Protein AF-A0A1G0Y9M9-F1 (afdb_monomer_lite)

Sequence (139 aa):
MLKAGAKAVRLGLGFAANVFLHYAEAVYGVPYMYNKVFDVEVFEKGRPVEGPFMAVVRYLDLDLKFDFSKIQESVGTAGVVKSSVLGAGQVNAVTASDYVEIAIQLLKKDPYAFLMRPPSYTKGRHPFDGITKGRDGIS

Secondary structure (DSSP, 8-state):
-GGGT-EEEEESS-SSS-HHHHHHHHHHT-TTEEEEEE-S-EEETTEEE-S-EEEEEE-TTS---B--HHHHHHHHHTT-EEEEEETTEEEEEEEHHHHHHHHHHHHHH-TTTTBSS---PPTTSTTS----TTTSS--

pLDDT: mean 93.95, std 6.1, range [56.94, 98.38]

Structure (mmCIF, N/CA/C/O backbone):
data_AF-A0A1G0Y9M9-F1
#
_entry.id   AF-A0A1G0Y9M9-F1
#
loop_
_atom_site.group_PDB
_atom_site.id
_atom_site.type_symbol
_atom_site.label_atom_id
_atom_site.label_alt_id
_atom_site.label_comp_id
_atom_site.label_asym_id
_atom_site.label_entity_id
_atom_site.label_seq_id
_atom_site.pdbx_PDB_ins_code
_atom_site.Cartn_x
_atom_site.Cartn_y
_atom_site.Cartn_z
_atom_site.occupancy
_atom_site.B_iso_or_equiv
_atom_site.auth_seq_id
_atom_site.auth_comp_id
_atom_site.auth_asym_id
_atom_site.auth_atom_id
_atom_site.pdbx_PDB_model_num
ATOM 1 N N . MET A 1 1 ? -12.134 -10.061 -0.342 1.00 89.44 1 MET A N 1
ATOM 2 C CA . MET A 1 1 ? -12.196 -9.423 0.994 1.00 89.44 1 MET A CA 1
ATOM 3 C C . MET A 1 1 ? -12.933 -8.089 0.961 1.00 89.44 1 MET A C 1
ATOM 5 O O . MET A 1 1 ? -13.978 -8.020 1.588 1.00 89.44 1 MET A O 1
ATOM 9 N N . LEU A 1 2 ? -12.483 -7.080 0.197 1.00 92.88 2 LEU A N 1
ATOM 10 C CA . LEU A 1 2 ? -13.161 -5.770 0.126 1.00 92.88 2 LEU A CA 1
ATOM 11 C C . LEU A 1 2 ? -14.646 -5.875 -0.264 1.00 92.88 2 LEU A C 1
ATOM 13 O O . LEU A 1 2 ? -15.507 -5.477 0.508 1.00 92.88 2 LEU A O 1
ATOM 17 N N . LYS A 1 3 ? -14.950 -6.499 -1.413 1.00 92.19 3 LYS A N 1
ATOM 18 C CA . LYS A 1 3 ? -16.336 -6.689 -1.896 1.00 92.19 3 LYS A CA 1
ATOM 19 C C . LYS A 1 3 ? -17.235 -7.470 -0.929 1.00 92.19 3 LYS A C 1
ATOM 21 O O . LYS A 1 3 ? -18.447 -7.349 -0.999 1.00 92.19 3 LYS A O 1
ATOM 26 N N . ALA A 1 4 ? -16.641 -8.281 -0.056 1.00 94.88 4 ALA A N 1
ATOM 27 C CA . ALA A 1 4 ? -17.364 -9.100 0.912 1.00 94.88 4 ALA A CA 1
ATOM 28 C C . ALA A 1 4 ? -17.577 -8.382 2.259 1.00 94.88 4 ALA A C 1
ATOM 30 O O . ALA A 1 4 ? -18.035 -9.013 3.204 1.00 94.88 4 ALA A O 1
ATOM 31 N N . GLY A 1 5 ? -17.182 -7.107 2.391 1.00 93.88 5 GLY A N 1
ATOM 32 C CA . GLY A 1 5 ? -17.285 -6.372 3.657 1.00 93.88 5 GLY A CA 1
ATOM 33 C C . GLY A 1 5 ? -16.399 -6.944 4.769 1.00 93.88 5 GLY A C 1
ATOM 34 O O . GLY A 1 5 ? -16.724 -6.829 5.950 1.00 93.88 5 GLY A O 1
ATOM 35 N N . ALA A 1 6 ? -15.293 -7.606 4.408 1.00 96.12 6 ALA A N 1
ATOM 36 C CA . ALA A 1 6 ? -14.398 -8.223 5.381 1.00 96.12 6 ALA A CA 1
ATOM 37 C C . ALA A 1 6 ? -13.722 -7.172 6.279 1.00 96.12 6 ALA A C 1
ATOM 39 O O . ALA A 1 6 ? -13.516 -6.024 5.879 1.00 96.12 6 ALA A O 1
ATOM 40 N N . LYS A 1 7 ? -13.311 -7.594 7.478 1.00 96.00 7 LYS A N 1
ATOM 41 C CA . LYS A 1 7 ? -12.578 -6.759 8.437 1.00 96.00 7 LYS A CA 1
ATOM 42 C C . LYS A 1 7 ? -11.136 -7.227 8.581 1.00 96.00 7 LYS A C 1
ATOM 44 O O . LYS A 1 7 ? -10.875 -8.427 8.624 1.00 96.00 7 LYS A O 1
ATOM 49 N N . ALA A 1 8 ? -10.214 -6.277 8.702 1.00 94.88 8 ALA A N 1
ATOM 50 C CA . ALA A 1 8 ? -8.860 -6.537 9.166 1.00 94.88 8 ALA A CA 1
ATOM 51 C C . ALA A 1 8 ? -8.884 -6.571 10.696 1.00 94.88 8 ALA A C 1
ATOM 53 O O . ALA A 1 8 ? -9.160 -5.548 11.322 1.00 94.88 8 ALA A O 1
ATOM 54 N N . VAL A 1 9 ? -8.605 -7.730 11.293 1.00 95.56 9 VAL A N 1
ATOM 55 C CA . VAL A 1 9 ? -8.479 -7.876 12.750 1.00 95.56 9 VAL A CA 1
ATOM 56 C C . VAL A 1 9 ? -7.002 -8.003 13.108 1.00 95.56 9 VAL A C 1
ATOM 58 O O . VAL A 1 9 ? -6.277 -8.810 12.526 1.00 95.56 9 VAL A O 1
ATOM 61 N N . ARG A 1 10 ? -6.546 -7.179 14.049 1.00 93.88 10 ARG A N 1
ATOM 62 C CA . ARG A 1 10 ? -5.161 -7.107 14.519 1.00 93.88 10 ARG A CA 1
ATOM 63 C C . ARG A 1 10 ? -5.131 -7.472 15.994 1.00 93.88 10 ARG A C 1
ATOM 65 O O . ARG A 1 10 ? -5.737 -6.787 16.813 1.00 93.88 10 ARG A O 1
ATOM 72 N N . LEU A 1 11 ? -4.448 -8.567 16.307 1.00 94.62 11 LEU A N 1
ATOM 73 C CA . LEU A 1 11 ? -4.314 -9.103 17.658 1.00 94.62 11 LEU A CA 1
ATOM 74 C C . LEU A 1 11 ? -2.964 -8.663 18.228 1.00 94.62 11 LEU A C 1
ATOM 76 O O . LEU A 1 11 ? -1.929 -9.001 17.661 1.00 94.62 11 LEU A O 1
ATOM 80 N N . GLY A 1 12 ? -2.973 -7.878 19.305 1.00 92.81 12 GLY A N 1
ATOM 81 C CA . GLY A 1 12 ? -1.759 -7.384 19.965 1.00 92.81 12 GLY A CA 1
ATOM 82 C C . GLY A 1 12 ? -0.959 -6.355 19.158 1.00 92.81 12 GLY A C 1
ATOM 83 O O . GLY A 1 12 ? 0.156 -6.022 19.540 1.00 92.81 12 GLY A O 1
ATOM 84 N N . LEU A 1 13 ? -1.505 -5.857 18.044 1.00 90.94 13 LEU 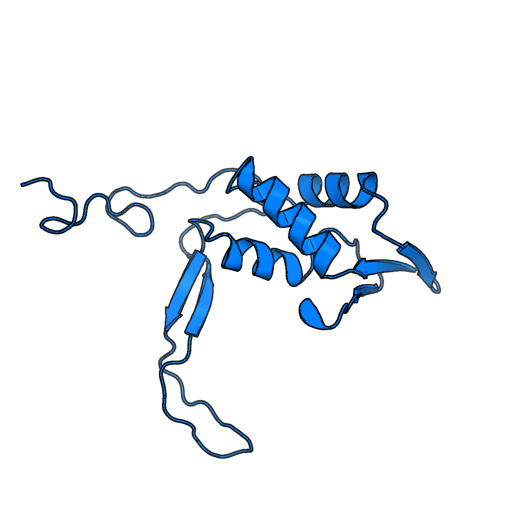A N 1
ATOM 85 C CA . LEU A 1 13 ? -0.842 -4.922 17.134 1.00 90.94 13 LEU A CA 1
ATOM 86 C C . LEU A 1 13 ? -1.752 -3.728 16.836 1.00 90.94 13 LEU A C 1
ATOM 88 O O . LEU A 1 13 ? -2.981 -3.850 16.823 1.00 90.94 13 LEU A O 1
ATOM 92 N N . GLY A 1 14 ? -1.138 -2.587 16.519 1.00 91.19 14 GLY A N 1
ATOM 93 C CA . GLY A 1 14 ? -1.849 -1.427 15.987 1.00 91.19 14 GLY A CA 1
ATOM 94 C C . GLY A 1 14 ? -2.564 -1.732 14.662 1.00 91.19 14 GLY A C 1
ATOM 95 O O . GLY A 1 14 ? -2.246 -2.691 13.947 1.00 91.19 14 GLY A O 1
ATOM 96 N N . PHE A 1 15 ? -3.539 -0.892 14.322 1.00 91.88 15 PHE A N 1
ATOM 97 C CA . PHE A 1 15 ? -4.337 -1.013 13.094 1.00 91.88 15 PHE A CA 1
ATOM 98 C C . PHE A 1 15 ? -3.676 -0.381 11.859 1.00 91.88 15 PHE A C 1
ATOM 100 O O . PHE A 1 15 ? -4.091 -0.664 10.734 1.00 91.88 15 PHE A O 1
ATOM 107 N N . ALA A 1 16 ? -2.650 0.448 12.072 1.00 90.56 16 ALA A N 1
ATOM 108 C CA . ALA A 1 16 ? -2.021 1.269 11.046 1.00 90.56 16 ALA A CA 1
ATOM 109 C C . ALA A 1 16 ? -1.355 0.449 9.939 1.00 90.56 16 ALA A C 1
ATOM 111 O O . ALA A 1 16 ? -1.605 0.710 8.773 1.00 90.56 16 ALA A O 1
ATOM 112 N N . ALA A 1 17 ? -0.559 -0.564 10.285 1.00 86.19 17 ALA A N 1
ATOM 113 C CA . ALA A 1 17 ? 0.073 -1.449 9.311 1.00 86.19 17 ALA A CA 1
ATOM 114 C C . ALA A 1 17 ? -0.756 -2.727 9.140 1.00 86.19 17 ALA A C 1
ATOM 116 O O . ALA A 1 17 ? -0.864 -3.537 10.068 1.00 86.19 17 ALA A O 1
ATOM 117 N N . ASN A 1 18 ? -1.338 -2.929 7.957 1.00 89.25 18 ASN A N 1
ATOM 118 C CA . ASN A 1 18 ? -2.023 -4.169 7.602 1.00 89.25 18 ASN A CA 1
ATOM 119 C C . ASN A 1 18 ? -1.954 -4.442 6.085 1.00 89.25 18 ASN A C 1
ATOM 121 O O . ASN A 1 18 ? -1.533 -3.591 5.305 1.00 89.25 18 ASN A O 1
ATOM 125 N N . VAL A 1 19 ? -2.368 -5.643 5.669 1.00 90.75 19 VAL A N 1
ATOM 126 C CA . VAL A 1 19 ? -2.248 -6.129 4.278 1.00 90.75 19 VAL A CA 1
ATOM 127 C C . VAL A 1 19 ? -2.995 -5.277 3.248 1.00 90.75 19 VAL A C 1
ATOM 129 O O . VAL A 1 19 ? -2.629 -5.272 2.075 1.00 90.75 19 VAL A O 1
ATOM 132 N N . PHE A 1 20 ? -4.022 -4.536 3.668 1.00 96.12 20 PHE A N 1
ATOM 133 C CA . PHE A 1 20 ? -4.789 -3.682 2.771 1.00 96.12 20 PHE A CA 1
ATOM 134 C C . PHE A 1 20 ? -4.045 -2.397 2.393 1.00 96.12 20 PHE A C 1
ATOM 136 O O . PHE A 1 20 ? -4.394 -1.787 1.387 1.00 96.12 20 PHE A O 1
ATOM 143 N N . LEU A 1 21 ? -2.994 -2.019 3.129 1.00 95.69 21 LEU A N 1
ATOM 144 C CA . LEU A 1 21 ? -2.139 -0.890 2.763 1.00 95.69 21 LEU A CA 1
ATOM 145 C C . LEU A 1 21 ? -1.371 -1.182 1.471 1.00 95.69 21 LEU A C 1
ATOM 147 O O . LEU A 1 21 ? -1.444 -0.403 0.529 1.00 95.69 21 LEU A O 1
ATOM 151 N N . HIS A 1 22 ? -0.748 -2.361 1.388 1.00 93.81 22 HIS A N 1
ATOM 152 C CA . HIS A 1 22 ? -0.084 -2.821 0.166 1.00 93.81 22 HIS A CA 1
ATOM 153 C C . HIS A 1 22 ? -1.058 -2.977 -1.004 1.00 93.81 22 HIS A C 1
ATOM 155 O O . HIS A 1 22 ? -0.709 -2.676 -2.141 1.00 93.81 22 HIS A O 1
ATOM 161 N N . TYR A 1 23 ? -2.299 -3.396 -0.736 1.00 96.25 23 TYR A N 1
ATOM 162 C CA . TYR A 1 23 ? -3.345 -3.398 -1.759 1.00 96.25 23 TYR A CA 1
ATOM 163 C C . TYR A 1 23 ? -3.673 -1.977 -2.250 1.00 96.25 23 TYR A C 1
ATOM 165 O O . TYR A 1 23 ? -3.800 -1.769 -3.453 1.00 96.25 23 TYR A O 1
ATOM 173 N N . ALA A 1 24 ? -3.788 -0.999 -1.346 1.00 97.44 24 ALA A N 1
ATOM 174 C CA . ALA A 1 24 ? -4.042 0.393 -1.715 1.00 97.44 24 ALA A CA 1
ATOM 175 C C . ALA A 1 24 ? -2.886 0.988 -2.539 1.00 97.44 24 ALA A C 1
ATOM 177 O O . ALA A 1 24 ? -3.142 1.599 -3.572 1.00 97.44 24 ALA A O 1
ATOM 178 N N . GLU A 1 25 ? -1.632 0.754 -2.135 1.00 97.69 25 GLU A N 1
ATOM 179 C CA . GLU A 1 25 ? -0.429 1.148 -2.888 1.00 97.69 25 GLU A CA 1
ATOM 180 C C . GLU A 1 25 ? -0.423 0.550 -4.305 1.00 97.69 25 GLU A C 1
ATOM 182 O O . GLU A 1 25 ? -0.191 1.262 -5.285 1.00 97.69 25 GLU A O 1
ATOM 187 N N . ALA A 1 26 ? -0.741 -0.744 -4.415 1.00 96.88 26 ALA A N 1
ATOM 188 C CA . ALA A 1 26 ? -0.797 -1.468 -5.680 1.00 96.88 26 ALA A CA 1
ATOM 189 C C . ALA A 1 26 ? -1.884 -0.933 -6.623 1.00 96.88 26 ALA A C 1
ATOM 191 O O . ALA A 1 26 ? -1.614 -0.687 -7.795 1.00 96.88 26 ALA A O 1
ATOM 192 N N . VAL A 1 27 ? -3.108 -0.737 -6.119 1.00 96.44 27 VAL A N 1
ATOM 193 C CA . VAL A 1 27 ? -4.234 -0.233 -6.925 1.00 96.44 27 VAL A CA 1
ATOM 194 C C . VAL A 1 27 ? -4.042 1.232 -7.309 1.00 96.44 27 VAL A C 1
ATOM 196 O O . VAL A 1 27 ? -4.454 1.630 -8.395 1.00 96.44 27 VAL A O 1
ATOM 199 N N . TYR A 1 28 ? -3.419 2.035 -6.443 1.00 97.81 28 TYR A N 1
ATOM 200 C CA . TYR A 1 28 ? -3.094 3.424 -6.759 1.00 97.81 28 TYR A CA 1
ATOM 201 C C . TYR A 1 28 ? -1.985 3.541 -7.817 1.00 97.81 28 TYR A C 1
ATOM 203 O O . TYR A 1 28 ? -1.990 4.490 -8.595 1.00 97.81 28 TYR A O 1
ATOM 211 N N . GLY A 1 29 ? -1.056 2.579 -7.866 1.00 96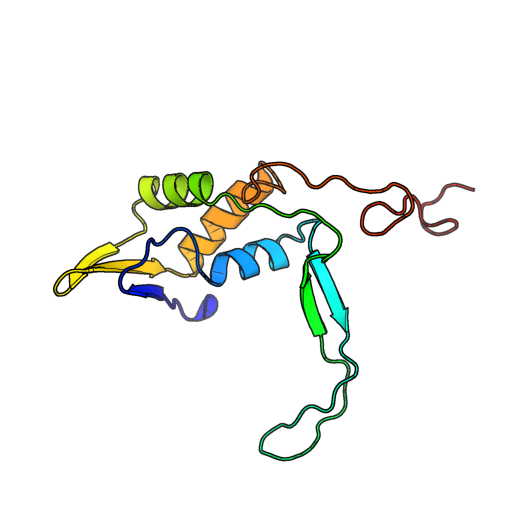.94 29 GLY A N 1
ATOM 212 C CA . GLY A 1 29 ? 0.067 2.591 -8.803 1.00 96.94 29 GLY A CA 1
ATOM 213 C C . GLY A 1 29 ? 1.232 3.448 -8.311 1.00 96.94 29 GLY A C 1
ATOM 214 O O . GLY A 1 29 ? 1.749 4.287 -9.046 1.00 96.94 29 GLY A O 1
ATOM 215 N N . VAL A 1 30 ? 1.636 3.268 -7.049 1.00 97.62 30 VAL A N 1
ATOM 216 C CA . VAL A 1 30 ? 2.774 4.007 -6.482 1.00 97.62 30 VAL A CA 1
ATOM 217 C C . VAL A 1 30 ? 4.082 3.708 -7.239 1.00 97.62 30 VAL A C 1
ATOM 219 O O . VAL A 1 30 ? 4.346 2.558 -7.594 1.00 97.62 30 VAL A O 1
ATOM 222 N N . PRO A 1 31 ? 4.951 4.712 -7.452 1.00 96.06 31 PRO A N 1
ATOM 223 C CA . PRO A 1 31 ? 6.109 4.571 -8.340 1.00 96.06 31 PRO A CA 1
ATOM 224 C C . PRO A 1 31 ? 7.232 3.684 -7.777 1.00 96.06 31 PRO A C 1
ATOM 226 O O . PRO A 1 31 ? 8.090 3.239 -8.526 1.00 96.06 31 PRO A O 1
ATOM 229 N N . TYR A 1 32 ? 7.231 3.375 -6.477 1.00 96.62 32 TYR A N 1
ATOM 230 C CA . TYR A 1 32 ? 8.210 2.476 -5.846 1.00 96.62 32 TYR A CA 1
ATOM 231 C C . TYR A 1 32 ? 7.809 0.991 -5.881 1.00 96.62 32 TYR A C 1
ATOM 233 O O . TYR A 1 32 ? 8.449 0.160 -5.225 1.00 96.62 32 TYR A O 1
ATOM 241 N N . MET A 1 33 ? 6.773 0.641 -6.649 1.00 96.75 33 MET A N 1
ATOM 242 C CA . MET A 1 33 ? 6.354 -0.736 -6.910 1.00 96.75 33 MET A CA 1
ATOM 243 C C . MET A 1 33 ? 6.327 -1.051 -8.409 1.00 96.75 33 MET A C 1
ATOM 245 O O . MET A 1 33 ? 6.225 -0.160 -9.249 1.00 96.75 33 MET A O 1
ATOM 249 N N . TYR A 1 34 ? 6.404 -2.337 -8.745 1.00 96.75 34 TYR A N 1
ATOM 250 C CA . TYR A 1 34 ? 6.251 -2.847 -10.106 1.00 96.75 34 TYR A CA 1
ATOM 251 C C . TYR A 1 34 ? 5.589 -4.227 -10.108 1.00 96.75 34 TYR A C 1
ATOM 253 O O . TYR A 1 34 ? 5.592 -4.939 -9.102 1.00 96.75 34 TYR A O 1
ATOM 261 N N . ASN A 1 35 ? 5.025 -4.617 -11.252 1.00 96.94 35 ASN A N 1
ATOM 262 C CA . ASN A 1 35 ? 4.522 -5.971 -11.466 1.00 96.94 35 ASN A CA 1
ATOM 263 C C . ASN A 1 35 ? 5.684 -6.872 -11.889 1.00 96.94 35 ASN A C 1
ATOM 265 O O . ASN A 1 35 ? 6.175 -6.772 -13.013 1.00 96.94 35 ASN A O 1
ATOM 269 N N . LYS A 1 36 ? 6.135 -7.745 -10.989 1.00 96.56 36 LYS A N 1
ATOM 270 C CA . LYS A 1 36 ? 7.157 -8.746 -11.289 1.00 96.56 36 LYS A CA 1
ATOM 271 C C . LYS A 1 36 ? 6.506 -9.964 -11.921 1.00 96.56 36 LYS A C 1
ATOM 273 O O . LYS A 1 36 ? 5.582 -10.512 -11.330 1.00 96.56 36 LYS A O 1
ATOM 278 N N . VAL A 1 37 ? 7.025 -10.400 -13.065 1.00 97.25 37 VAL A N 1
ATOM 279 C CA . VAL A 1 37 ? 6.718 -11.710 -13.652 1.00 97.25 37 VAL A CA 1
ATOM 280 C C . VAL A 1 37 ? 7.645 -12.749 -13.023 1.00 97.25 37 VAL A C 1
ATOM 282 O O . VAL A 1 37 ? 8.846 -12.504 -12.883 1.00 97.25 37 VAL A O 1
ATOM 285 N N . PHE A 1 38 ? 7.091 -13.880 -12.605 1.00 95.81 38 PHE A N 1
ATOM 286 C CA . PHE A 1 38 ? 7.836 -14.985 -12.018 1.00 95.81 38 PHE A CA 1
ATOM 287 C C . PHE A 1 38 ? 8.036 -16.096 -13.041 1.00 95.81 38 PHE A C 1
ATOM 289 O O . PHE A 1 38 ? 7.083 -16.527 -13.684 1.00 95.81 38 PHE A O 1
ATOM 296 N N . ASP A 1 39 ? 9.275 -16.567 -13.125 1.00 94.75 39 ASP A N 1
ATOM 297 C CA . ASP A 1 39 ? 9.652 -17.797 -13.813 1.00 94.75 39 ASP A CA 1
ATOM 298 C C . ASP A 1 39 ? 9.811 -18.898 -12.756 1.00 94.75 39 ASP A C 1
ATOM 300 O O . ASP A 1 39 ? 10.885 -19.089 -12.183 1.00 94.75 39 ASP A O 1
ATOM 304 N N . VAL A 1 40 ? 8.681 -19.488 -12.360 1.00 94.56 40 VAL A N 1
ATOM 305 C CA . VAL A 1 40 ? 8.589 -20.512 -11.309 1.00 94.56 40 VAL A CA 1
ATOM 306 C C . VAL A 1 40 ? 7.503 -21.523 -11.660 1.00 94.56 40 VAL A C 1
ATOM 308 O O . VAL A 1 40 ? 6.482 -21.162 -12.247 1.00 94.56 40 VAL A O 1
ATOM 311 N N . GLU A 1 41 ? 7.682 -22.777 -11.246 1.00 95.25 41 GLU A N 1
ATOM 312 C CA . GLU A 1 41 ? 6.617 -23.778 -11.325 1.00 95.25 41 GLU A CA 1
ATOM 313 C C . GLU A 1 41 ? 5.512 -23.456 -10.312 1.00 95.25 41 GLU A C 1
ATOM 315 O O . GLU A 1 41 ? 5.765 -23.295 -9.114 1.00 95.25 41 GLU A O 1
ATOM 320 N N . VAL A 1 42 ? 4.270 -23.379 -10.787 1.00 96.19 42 VAL A N 1
ATOM 321 C CA . VAL A 1 42 ? 3.094 -23.158 -9.942 1.00 96.19 42 VAL A CA 1
ATOM 322 C C . VAL A 1 42 ? 2.193 -24.374 -10.004 1.00 96.19 42 VAL A C 1
ATOM 324 O O . VAL A 1 42 ? 1.979 -24.948 -11.067 1.00 96.19 42 VAL A O 1
ATOM 327 N N . PHE A 1 43 ? 1.643 -24.755 -8.851 1.00 96.62 43 PHE A N 1
ATOM 328 C CA . PHE A 1 43 ? 0.797 -25.933 -8.718 1.00 96.62 43 PHE A CA 1
ATOM 329 C C . PHE A 1 43 ? -0.598 -25.552 -8.219 1.00 96.62 43 PHE A C 1
ATOM 331 O O . PHE A 1 43 ? -0.743 -24.930 -7.167 1.00 96.62 43 PHE A O 1
ATOM 338 N N . GLU A 1 44 ? -1.638 -25.998 -8.923 1.00 95.69 44 GLU A N 1
ATOM 339 C CA . GLU A 1 44 ? -3.024 -25.946 -8.458 1.00 95.69 44 GLU A CA 1
ATOM 340 C C . GLU A 1 44 ? -3.503 -27.366 -8.150 1.00 95.69 44 GLU A C 1
ATOM 342 O O . GLU A 1 44 ? -3.518 -28.246 -9.013 1.00 95.69 44 GLU A O 1
ATOM 347 N N . LYS A 1 45 ? -3.898 -27.611 -6.893 1.00 96.12 45 LYS A N 1
ATOM 348 C CA . LYS A 1 45 ? -4.361 -28.934 -6.428 1.00 96.12 45 LYS A CA 1
ATOM 349 C C . LYS A 1 45 ? -3.374 -30.060 -6.795 1.00 96.12 45 LYS A C 1
ATOM 351 O O . LYS A 1 45 ? -3.782 -31.129 -7.242 1.00 96.12 45 LYS A O 1
ATOM 356 N N . GLY A 1 46 ? -2.076 -29.786 -6.638 1.00 96.56 46 GLY A N 1
ATOM 357 C CA . GLY A 1 46 ? -0.986 -30.731 -6.902 1.00 96.56 46 GLY A CA 1
ATOM 358 C C . GLY A 1 46 ? -0.624 -30.933 -8.376 1.00 96.56 46 GLY A C 1
ATOM 359 O O . GLY A 1 46 ? 0.235 -31.759 -8.662 1.00 96.56 46 GLY A O 1
ATOM 360 N N . ARG A 1 47 ? -1.244 -30.209 -9.316 1.00 96.94 47 ARG A N 1
ATOM 361 C CA . ARG A 1 47 ? -0.918 -30.281 -10.748 1.00 96.94 47 ARG A CA 1
ATOM 362 C C . ARG A 1 47 ? -0.208 -29.009 -11.205 1.00 96.94 47 ARG A C 1
ATOM 364 O O . ARG A 1 47 ? -0.644 -27.939 -10.779 1.00 96.94 47 ARG A O 1
ATOM 371 N N . PRO A 1 48 ? 0.841 -29.102 -12.042 1.00 96.56 48 PRO A N 1
ATOM 372 C CA . PRO A 1 48 ? 1.495 -27.921 -12.586 1.00 96.56 48 PRO A CA 1
ATOM 373 C C . PRO A 1 48 ? 0.503 -27.124 -13.437 1.00 96.56 48 PRO A C 1
ATOM 375 O O . PRO A 1 48 ? -0.328 -27.698 -14.146 1.00 96.56 48 PRO A O 1
ATOM 378 N N . VAL A 1 49 ? 0.579 -25.802 -13.338 1.00 97.06 49 VAL A N 1
ATOM 379 C CA . VAL A 1 49 ? -0.235 -24.859 -14.100 1.00 97.06 49 VAL A CA 1
ATOM 380 C C . VAL A 1 49 ? 0.697 -23.946 -14.872 1.00 97.06 49 VAL A C 1
ATOM 382 O O . VAL A 1 49 ? 1.563 -23.292 -14.294 1.00 97.06 49 VAL A O 1
ATOM 385 N N . GLU A 1 50 ? 0.495 -23.897 -16.183 1.00 94.50 50 GLU A N 1
ATOM 386 C CA . GLU A 1 50 ? 1.222 -22.993 -17.061 1.00 94.50 50 GLU A CA 1
ATOM 387 C C . GLU A 1 50 ? 0.593 -21.600 -17.053 1.00 94.50 50 GLU A C 1
ATOM 389 O O . GLU A 1 50 ? -0.627 -21.438 -16.971 1.00 94.50 50 GLU A O 1
ATOM 394 N N . GLY A 1 51 ? 1.437 -20.584 -17.191 1.00 92.00 51 GLY A N 1
ATOM 395 C CA . GLY A 1 51 ? 0.996 -19.215 -17.399 1.00 92.00 51 GLY A CA 1
ATOM 396 C C . GLY A 1 51 ? 1.950 -18.187 -16.807 1.00 92.00 51 GLY A C 1
ATOM 397 O O . GLY A 1 51 ? 2.840 -18.523 -16.025 1.00 92.00 51 GLY A O 1
ATOM 398 N N . PRO A 1 52 ? 1.774 -16.908 -17.169 1.00 94.19 52 PRO A N 1
ATOM 399 C CA . PRO A 1 52 ? 2.499 -15.834 -16.521 1.00 94.19 52 PRO A CA 1
ATOM 400 C C . PRO A 1 52 ? 1.955 -15.626 -15.104 1.00 94.19 52 PRO A C 1
ATOM 402 O O . PRO A 1 52 ? 0.800 -15.238 -14.915 1.00 94.19 52 PRO A O 1
ATOM 405 N N . PHE A 1 53 ? 2.807 -15.828 -14.104 1.00 96.06 53 PHE A N 1
ATOM 406 C CA . PHE A 1 53 ? 2.494 -15.495 -12.718 1.00 96.06 53 PHE A CA 1
ATOM 407 C C . PHE A 1 53 ? 3.118 -14.159 -12.359 1.00 96.06 53 PHE A C 1
ATOM 409 O O . PHE A 1 53 ? 4.279 -13.896 -12.670 1.00 96.06 53 PHE A O 1
ATOM 416 N N . MET A 1 54 ? 2.335 -13.294 -11.720 1.00 96.19 54 MET A N 1
ATOM 417 C CA . MET A 1 54 ? 2.739 -11.925 -11.433 1.00 96.19 54 MET A CA 1
ATOM 418 C C . MET A 1 54 ? 2.403 -11.539 -9.999 1.00 96.19 54 MET A C 1
ATOM 420 O O . MET A 1 54 ? 1.399 -11.984 -9.444 1.00 96.19 54 MET A O 1
ATOM 424 N N . ALA A 1 55 ? 3.215 -10.663 -9.415 1.00 95.31 55 ALA A N 1
ATOM 425 C CA . ALA A 1 55 ? 2.879 -9.991 -8.166 1.00 95.31 55 ALA A CA 1
ATOM 426 C C . ALA A 1 55 ? 3.389 -8.553 -8.167 1.00 95.31 55 ALA A C 1
ATOM 428 O O . ALA A 1 55 ? 4.431 -8.244 -8.750 1.00 95.31 55 ALA A O 1
ATOM 429 N N . VAL A 1 56 ? 2.666 -7.689 -7.459 1.00 96.38 56 VAL A N 1
ATOM 430 C CA . VAL A 1 56 ? 3.117 -6.329 -7.179 1.00 96.38 56 VAL A CA 1
ATOM 431 C C . VAL A 1 56 ? 4.169 -6.400 -6.081 1.00 96.38 56 VAL A C 1
ATOM 433 O O . VAL A 1 56 ? 3.893 -6.831 -4.961 1.00 96.38 56 VAL A O 1
ATOM 436 N N . VAL A 1 57 ? 5.390 -6.001 -6.416 1.00 95.81 57 VAL A N 1
ATOM 437 C CA . VAL A 1 57 ? 6.539 -6.014 -5.510 1.00 95.81 57 VAL A CA 1
ATOM 438 C C . VAL A 1 57 ? 7.222 -4.653 -5.510 1.00 95.81 57 VAL A C 1
ATOM 440 O O . VAL A 1 57 ? 6.934 -3.787 -6.331 1.00 95.81 57 VAL A O 1
ATOM 443 N N . ARG A 1 58 ? 8.138 -4.457 -4.565 1.00 95.38 58 ARG A N 1
ATOM 444 C CA . ARG A 1 58 ? 8.935 -3.235 -4.435 1.00 95.38 58 ARG A CA 1
ATOM 445 C C . ARG A 1 58 ? 10.258 -3.372 -5.180 1.00 95.38 58 ARG A C 1
ATOM 447 O O . ARG A 1 58 ? 10.810 -4.471 -5.258 1.00 95.38 58 ARG A O 1
ATOM 454 N N . TYR A 1 59 ? 10.782 -2.257 -5.676 1.00 95.25 59 TYR A N 1
ATOM 455 C CA . TYR A 1 59 ? 12.172 -2.178 -6.129 1.00 95.25 59 TYR A CA 1
ATOM 456 C C . TYR A 1 59 ? 13.108 -2.369 -4.929 1.00 95.25 59 TYR A C 1
ATOM 458 O O . TYR A 1 59 ? 13.009 -1.638 -3.945 1.00 95.25 59 TYR A O 1
ATOM 466 N N . LEU A 1 60 ? 13.969 -3.390 -4.981 1.00 93.75 60 LEU A N 1
ATOM 467 C CA . LEU A 1 60 ? 14.852 -3.750 -3.861 1.00 93.75 60 LEU A CA 1
ATOM 468 C C . LEU A 1 60 ? 16.064 -2.820 -3.733 1.00 93.75 60 LEU A C 1
ATOM 470 O O . LEU A 1 60 ? 16.684 -2.769 -2.677 1.00 93.75 60 LEU A O 1
ATOM 474 N N . ASP A 1 61 ? 16.402 -2.104 -4.801 1.00 93.12 61 ASP A N 1
ATOM 475 C CA . ASP A 1 61 ? 17.479 -1.119 -4.858 1.00 93.12 61 ASP A CA 1
ATOM 476 C C . ASP A 1 61 ? 17.062 0.264 -4.329 1.00 93.12 61 ASP A C 1
ATOM 478 O O . ASP A 1 61 ? 17.919 1.121 -4.110 1.00 93.12 61 ASP A O 1
ATOM 482 N N . LEU A 1 62 ? 15.769 0.485 -4.068 1.00 94.12 62 LEU A N 1
ATOM 483 C CA . LEU A 1 62 ? 15.288 1.685 -3.389 1.00 94.12 62 LEU A CA 1
ATOM 484 C C . LEU A 1 62 ? 15.380 1.509 -1.861 1.00 94.12 62 LEU A C 1
ATOM 486 O O . LEU A 1 62 ? 14.805 0.579 -1.298 1.00 94.12 62 LEU A O 1
ATOM 490 N N . ASP A 1 63 ? 16.043 2.445 -1.169 1.00 93.25 63 ASP A N 1
ATOM 491 C CA . ASP A 1 63 ? 16.045 2.540 0.306 1.00 93.25 63 ASP A CA 1
ATOM 492 C C . ASP A 1 63 ? 14.673 3.022 0.810 1.00 93.25 63 ASP A C 1
ATOM 494 O O . ASP A 1 63 ? 14.456 4.208 1.082 1.00 93.25 63 ASP A O 1
ATOM 498 N N . LEU A 1 64 ? 13.711 2.098 0.880 1.00 95.19 64 LEU A N 1
ATOM 499 C CA . LEU A 1 64 ? 12.354 2.371 1.344 1.00 95.19 64 LEU A CA 1
ATOM 500 C C . LEU A 1 64 ? 12.269 2.250 2.866 1.00 95.19 64 LEU A C 1
ATOM 502 O O . LEU A 1 64 ? 12.364 1.159 3.431 1.00 95.19 64 LEU A O 1
ATOM 506 N N . LYS A 1 65 ? 12.000 3.375 3.530 1.00 95.75 65 LYS A N 1
ATOM 507 C CA . LYS A 1 65 ? 11.701 3.426 4.965 1.00 95.75 65 LYS A CA 1
ATOM 508 C C . LYS A 1 65 ? 10.247 3.817 5.155 1.00 95.75 65 LYS A C 1
ATOM 510 O O . LYS A 1 65 ? 9.855 4.905 4.743 1.00 95.75 65 LYS A O 1
ATOM 515 N N . PHE A 1 66 ? 9.463 2.924 5.748 1.00 94.81 66 PHE A N 1
ATOM 516 C CA . PHE A 1 66 ? 8.029 3.122 5.932 1.00 94.81 66 PHE A CA 1
ATOM 517 C C . PHE A 1 66 ? 7.727 4.005 7.138 1.00 94.81 66 PHE A C 1
ATOM 519 O O . PHE A 1 66 ? 8.374 3.888 8.177 1.00 94.81 66 PHE A O 1
ATOM 526 N N . ASP A 1 67 ? 6.702 4.836 6.991 1.00 95.62 67 ASP A N 1
ATOM 527 C CA . ASP A 1 67 ? 6.078 5.580 8.076 1.00 95.62 67 ASP A CA 1
ATOM 528 C C . ASP A 1 67 ? 4.563 5.374 8.022 1.00 95.62 67 ASP A C 1
ATOM 530 O O . ASP A 1 67 ? 3.900 5.709 7.041 1.00 95.62 67 ASP A O 1
ATOM 534 N N . PHE A 1 68 ? 4.011 4.812 9.095 1.00 95.56 68 PHE A N 1
ATOM 535 C CA . PHE A 1 68 ? 2.581 4.541 9.212 1.00 95.56 68 PHE A CA 1
ATOM 536 C C . PHE A 1 68 ? 1.848 5.569 10.083 1.00 95.56 68 PHE A C 1
ATOM 538 O O . PHE A 1 68 ? 0.660 5.395 10.349 1.00 95.56 68 PHE A O 1
ATOM 545 N N . SER A 1 69 ? 2.518 6.640 10.516 1.00 96.06 69 SER A N 1
ATOM 546 C CA . SER A 1 69 ? 1.933 7.693 11.352 1.00 96.06 69 SER A CA 1
ATOM 547 C C . SER A 1 69 ? 0.710 8.340 10.690 1.00 96.06 69 SER A C 1
ATOM 549 O O . SER A 1 69 ? -0.365 8.372 11.288 1.00 96.06 69 SER A O 1
ATOM 551 N N . LYS A 1 70 ? 0.827 8.744 9.416 1.00 96.38 70 LYS A N 1
ATOM 552 C CA . LYS A 1 70 ? -0.251 9.413 8.664 1.00 96.38 70 LYS A CA 1
ATOM 553 C C . LYS A 1 70 ? -1.504 8.547 8.535 1.00 96.38 70 LYS A C 1
ATOM 555 O O . LYS A 1 70 ? -2.622 9.037 8.707 1.00 96.38 70 LYS A O 1
ATOM 560 N N . ILE A 1 71 ? -1.335 7.255 8.234 1.00 96.94 71 ILE A N 1
ATOM 561 C CA . ILE A 1 71 ? -2.470 6.327 8.136 1.00 96.94 71 ILE A CA 1
ATOM 562 C C . ILE A 1 71 ? -3.039 6.009 9.519 1.00 96.94 71 ILE A C 1
ATOM 564 O O . ILE A 1 71 ? -4.256 5.938 9.657 1.00 96.94 71 ILE A O 1
ATOM 568 N N . GLN A 1 72 ? -2.195 5.885 10.548 1.00 96.06 72 GLN A N 1
ATOM 569 C CA . GLN A 1 72 ? -2.645 5.694 11.926 1.00 96.06 72 GLN A CA 1
ATOM 570 C C . GLN A 1 72 ? -3.542 6.843 12.387 1.00 96.06 72 GLN A C 1
ATOM 572 O O . GLN A 1 72 ? -4.636 6.600 12.891 1.00 96.06 72 GLN A O 1
ATOM 577 N N . GLU A 1 73 ? -3.096 8.080 12.186 1.00 96.69 73 GLU A N 1
ATOM 578 C CA . GLU A 1 73 ? -3.853 9.278 12.538 1.00 96.69 73 GLU A CA 1
ATOM 579 C C . GLU A 1 73 ? -5.150 9.365 11.730 1.00 96.69 73 GLU A C 1
ATOM 581 O O . GLU A 1 73 ? -6.225 9.495 12.305 1.00 96.69 73 GLU A O 1
ATOM 586 N N . SER A 1 74 ? -5.080 9.216 10.404 1.00 96.75 74 SER A N 1
ATOM 587 C CA . SER A 1 74 ? -6.256 9.367 9.536 1.00 96.75 74 SER A CA 1
ATOM 588 C C . SER A 1 74 ? -7.333 8.320 9.823 1.00 96.75 74 SER A C 1
ATOM 590 O O . SER A 1 74 ? -8.515 8.644 9.900 1.00 96.75 74 SER A O 1
ATOM 592 N N . VAL A 1 75 ? -6.930 7.062 10.019 1.00 95.94 75 VAL A N 1
ATOM 593 C CA . VAL A 1 75 ? -7.845 5.960 10.344 1.00 95.94 75 VAL A CA 1
ATOM 594 C C . VAL A 1 75 ? -8.391 6.092 11.771 1.00 95.94 75 VAL A C 1
ATOM 596 O O . VAL A 1 75 ? -9.565 5.801 12.001 1.00 95.94 75 VAL A O 1
ATOM 599 N N . GLY A 1 76 ? -7.574 6.564 12.718 1.00 94.06 76 GLY A N 1
ATOM 600 C CA . GLY A 1 76 ? -7.997 6.831 14.094 1.00 94.06 76 GLY A CA 1
ATOM 601 C C . GLY A 1 76 ? -9.024 7.962 14.181 1.00 94.06 76 GLY A C 1
ATOM 602 O O . GLY A 1 76 ? -10.098 7.772 14.747 1.00 94.06 76 GLY A O 1
ATOM 603 N N . THR A 1 77 ? -8.738 9.107 13.557 1.00 95.88 77 THR A N 1
ATOM 604 C CA . THR A 1 77 ? -9.612 10.292 13.539 1.00 95.88 77 THR A CA 1
ATOM 605 C C . THR A 1 77 ? -10.922 10.041 12.796 1.00 95.88 77 THR A C 1
ATOM 607 O O . THR A 1 77 ? -11.957 10.581 13.176 1.00 95.88 77 THR A O 1
ATOM 610 N N . ALA A 1 78 ? -10.916 9.177 11.776 1.00 96.25 78 ALA A N 1
ATOM 611 C CA . ALA A 1 78 ? -12.134 8.777 11.074 1.00 96.25 78 ALA A CA 1
ATOM 612 C C . ALA A 1 78 ? -13.094 7.930 11.936 1.00 96.25 78 ALA A C 1
ATOM 614 O O . ALA A 1 78 ? -14.239 7.723 11.539 1.00 96.25 78 ALA A O 1
ATOM 615 N N . GLY A 1 79 ? -12.652 7.403 13.086 1.00 94.75 79 GLY A N 1
ATOM 616 C CA . GLY A 1 79 ? -13.499 6.613 13.987 1.00 94.75 79 GLY A CA 1
ATOM 617 C C . GLY A 1 79 ? -13.929 5.250 13.428 1.00 94.75 79 GLY A C 1
ATOM 618 O O . GLY A 1 79 ? -14.846 4.624 13.956 1.00 94.75 79 GLY A O 1
ATOM 619 N N . VAL A 1 80 ? -13.273 4.767 12.367 1.00 95.81 80 VAL A N 1
ATOM 620 C CA . VAL A 1 80 ? -13.617 3.500 11.687 1.00 95.81 80 VAL A CA 1
ATOM 621 C C . VAL A 1 80 ? -13.011 2.264 12.364 1.00 95.81 80 VAL A C 1
ATOM 623 O O . VAL A 1 80 ? -13.304 1.127 11.986 1.00 95.81 80 VAL A O 1
ATOM 626 N N . VAL A 1 81 ? -12.161 2.468 13.373 1.00 96.62 81 VAL A N 1
ATOM 627 C CA . VAL A 1 81 ? -11.530 1.394 14.146 1.00 96.62 81 VAL A CA 1
ATOM 628 C C . VAL A 1 81 ? -12.359 1.079 15.377 1.00 96.62 81 VAL A C 1
ATOM 630 O O . VAL A 1 81 ? -12.672 1.953 16.181 1.00 96.62 81 VAL A O 1
ATOM 633 N N . LYS A 1 82 ? -12.645 -0.206 15.573 1.00 96.56 82 LYS A N 1
ATOM 634 C CA . LYS A 1 82 ? -13.133 -0.729 16.848 1.00 96.56 82 LYS A CA 1
ATOM 635 C C . LYS A 1 82 ? -11.979 -1.363 17.605 1.00 96.56 82 LYS A C 1
ATOM 637 O O . LYS A 1 82 ? -11.342 -2.282 17.089 1.00 96.56 82 LYS A O 1
ATOM 642 N N . SER A 1 83 ? -11.757 -0.903 18.828 1.00 95.88 83 SER A N 1
ATOM 643 C CA . SER A 1 83 ? -10.703 -1.408 19.704 1.00 95.88 83 SER A CA 1
ATOM 644 C C . SER A 1 83 ? -11.299 -2.029 20.963 1.00 95.88 83 SER A C 1
ATOM 646 O O . SER A 1 83 ? -12.281 -1.528 21.507 1.00 95.88 83 SER A O 1
ATOM 648 N N . SER A 1 84 ? -10.711 -3.125 21.433 1.00 96.38 84 SER A N 1
ATOM 649 C CA . SER A 1 84 ? -11.069 -3.766 22.701 1.00 96.38 84 SER A CA 1
ATOM 650 C C . SER A 1 84 ? -9.838 -4.403 23.345 1.00 96.38 84 SER A C 1
ATOM 652 O O . SER A 1 84 ? -8.824 -4.603 22.678 1.00 96.38 84 SER A O 1
ATOM 654 N N . VAL A 1 85 ? -9.910 -4.710 24.637 1.00 96.25 85 VAL A N 1
ATOM 655 C CA . VAL A 1 85 ? -8.853 -5.427 25.363 1.00 96.25 85 VAL A CA 1
ATOM 656 C C . VAL A 1 85 ? -9.169 -6.922 25.341 1.00 96.25 85 VAL A C 1
ATOM 658 O O . VAL A 1 85 ? -10.302 -7.321 25.602 1.00 96.25 85 VAL A O 1
ATOM 661 N N . LEU A 1 86 ? -8.170 -7.751 25.038 1.00 94.12 86 LEU A N 1
ATOM 662 C CA . LEU A 1 86 ? -8.254 -9.210 25.096 1.00 94.12 86 LEU A CA 1
ATOM 663 C C . LEU A 1 86 ? -7.042 -9.744 25.866 1.00 94.12 86 LEU A C 1
ATOM 665 O O . LEU A 1 86 ? -5.919 -9.750 25.358 1.00 94.12 86 LEU A O 1
ATOM 669 N N . GLY A 1 87 ? -7.269 -10.178 27.109 1.00 92.88 87 GLY A N 1
ATOM 670 C CA . GLY A 1 87 ? -6.188 -10.542 28.026 1.00 92.88 87 GLY A CA 1
ATOM 671 C C . GLY A 1 87 ? -5.276 -9.345 28.307 1.00 92.88 87 GLY A C 1
ATOM 672 O O . GLY A 1 87 ? -5.754 -8.276 28.674 1.00 92.88 87 GLY A O 1
ATOM 673 N N . ALA A 1 88 ? -3.968 -9.518 28.105 1.00 92.44 88 ALA A N 1
ATOM 674 C CA . ALA A 1 88 ? -2.973 -8.453 28.268 1.00 92.44 88 ALA A CA 1
ATOM 675 C C . ALA A 1 88 ? -2.759 -7.596 27.000 1.00 92.44 88 ALA A C 1
ATOM 677 O O . ALA A 1 88 ? -1.896 -6.721 26.993 1.00 92.44 88 ALA A O 1
ATOM 678 N N . GLY A 1 89 ? -3.490 -7.865 25.912 1.00 93.56 89 GLY A N 1
ATOM 679 C CA . GLY A 1 89 ? -3.302 -7.209 24.619 1.00 93.56 89 GLY A CA 1
ATOM 680 C C . GLY A 1 89 ? -4.507 -6.391 24.164 1.00 93.56 89 GLY A C 1
ATOM 681 O O . GLY A 1 89 ? -5.611 -6.501 24.696 1.00 93.56 89 GLY A O 1
ATOM 682 N N . GLN A 1 90 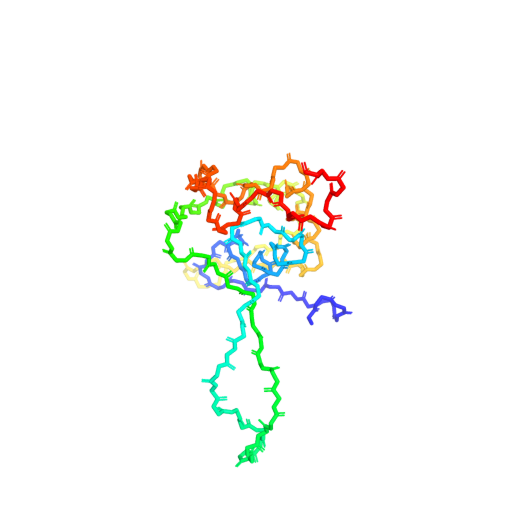? -4.296 -5.596 23.117 1.00 94.81 90 GLN A N 1
ATOM 683 C CA . GLN A 1 90 ? -5.361 -4.885 22.418 1.00 94.81 90 GLN A CA 1
ATOM 684 C C . GLN A 1 90 ? -5.746 -5.631 21.138 1.00 94.81 90 GLN A C 1
ATOM 686 O O . GLN A 1 90 ? -4.893 -6.144 20.413 1.00 94.81 90 GLN A O 1
ATOM 691 N N . VAL A 1 91 ? -7.038 -5.660 20.842 1.00 96.19 91 VAL A N 1
ATOM 692 C CA . VAL A 1 91 ? -7.592 -6.106 19.568 1.00 96.19 91 VAL A CA 1
ATOM 693 C C . VAL A 1 91 ? -8.130 -4.892 18.844 1.00 96.19 91 VAL A C 1
ATOM 695 O O . VAL A 1 91 ? -8.922 -4.138 19.402 1.00 96.19 91 VAL A O 1
ATOM 698 N N . ASN A 1 92 ? -7.717 -4.723 17.594 1.00 96.06 92 ASN A N 1
ATOM 699 C CA . ASN A 1 92 ? -8.199 -3.661 16.724 1.00 96.06 92 ASN A CA 1
ATOM 700 C C . ASN A 1 92 ? -8.873 -4.276 15.498 1.00 96.06 92 ASN A C 1
ATOM 702 O O . ASN A 1 92 ? -8.354 -5.229 14.917 1.00 96.06 92 ASN A O 1
ATOM 706 N N . ALA A 1 93 ? -10.014 -3.733 15.090 1.00 96.31 93 ALA A N 1
ATOM 707 C CA . ALA A 1 93 ? -10.741 -4.165 13.907 1.00 96.31 93 ALA A CA 1
ATOM 708 C C . ALA A 1 93 ? -11.149 -2.963 13.052 1.00 96.31 93 ALA A C 1
ATOM 710 O O . ALA A 1 93 ? -11.726 -2.008 13.565 1.00 96.31 93 ALA A O 1
ATOM 711 N N . VAL A 1 94 ? -10.898 -3.038 11.746 1.00 96.69 94 VAL A N 1
ATOM 712 C CA . VAL A 1 94 ? -11.306 -2.024 10.760 1.00 96.69 94 VAL A CA 1
ATOM 713 C C . VAL A 1 94 ? -11.896 -2.709 9.530 1.00 96.69 94 VAL A C 1
ATOM 715 O O . VAL A 1 94 ? -11.427 -3.780 9.133 1.00 96.69 94 VAL A O 1
ATOM 718 N N . THR A 1 95 ? -12.943 -2.142 8.931 1.00 96.88 95 THR A N 1
ATOM 719 C CA . THR A 1 95 ? -13.480 -2.650 7.660 1.00 96.88 95 THR A CA 1
ATOM 720 C C . THR A 1 95 ? -12.449 -2.440 6.552 1.00 96.88 95 THR A C 1
ATOM 722 O O . THR A 1 95 ? -11.839 -1.378 6.453 1.00 96.88 95 THR A O 1
ATOM 725 N N . ALA A 1 96 ? -12.244 -3.448 5.703 1.00 96.81 96 ALA A N 1
ATOM 726 C CA . ALA A 1 96 ? -11.244 -3.383 4.641 1.00 96.81 96 ALA A CA 1
ATOM 727 C C . ALA A 1 96 ? -11.514 -2.248 3.639 1.00 96.81 96 ALA A C 1
ATOM 729 O O . ALA A 1 96 ? -10.570 -1.603 3.195 1.00 96.81 96 ALA A O 1
ATOM 730 N N . SER A 1 97 ? -12.782 -1.998 3.291 1.00 96.94 97 SER A N 1
ATOM 731 C CA . SER A 1 97 ? -13.178 -0.898 2.399 1.00 96.94 97 SER A CA 1
ATOM 732 C C . SER A 1 97 ? -12.800 0.459 2.979 1.00 96.94 97 SER A C 1
ATOM 734 O O . SER A 1 97 ? -12.105 1.219 2.315 1.00 96.94 97 SER A O 1
ATOM 736 N N . ASP A 1 98 ? -13.186 0.711 4.229 1.00 97.00 98 ASP A N 1
ATOM 737 C CA . ASP A 1 98 ? -12.998 2.001 4.897 1.00 97.00 98 ASP A CA 1
ATOM 738 C C . ASP A 1 98 ? -11.502 2.307 5.037 1.00 97.00 98 ASP A C 1
ATOM 740 O O . ASP A 1 98 ? -11.042 3.409 4.745 1.00 97.00 98 ASP A O 1
ATOM 744 N N . TYR A 1 99 ? -10.711 1.292 5.406 1.00 97.44 99 TYR A N 1
ATOM 745 C CA . TYR A 1 99 ? -9.258 1.417 5.485 1.00 97.44 99 TYR A CA 1
ATOM 746 C C . TYR A 1 99 ? -8.629 1.738 4.118 1.00 97.44 99 TYR A C 1
ATOM 748 O O . TYR A 1 99 ? -7.798 2.642 4.019 1.00 97.44 99 TYR A O 1
ATOM 756 N N . VAL A 1 100 ? -9.010 1.010 3.060 1.00 97.88 100 VAL A N 1
ATOM 757 C CA . VAL A 1 100 ? -8.460 1.217 1.708 1.00 97.88 100 VAL A CA 1
ATOM 758 C C . VAL A 1 100 ? -8.853 2.576 1.150 1.00 97.88 100 VAL A C 1
ATOM 760 O O . VAL A 1 100 ? -8.024 3.229 0.523 1.00 97.88 100 VAL A O 1
ATOM 763 N N . GLU A 1 101 ? -10.084 3.021 1.385 1.00 97.62 101 GLU A N 1
ATOM 764 C CA . GLU A 1 101 ? -10.535 4.338 0.955 1.00 97.62 101 GLU A CA 1
ATOM 765 C C . GLU A 1 101 ? -9.680 5.437 1.587 1.00 97.62 101 GLU A C 1
ATOM 767 O O . GLU A 1 101 ? -9.113 6.253 0.861 1.00 97.62 101 GLU A O 1
ATOM 772 N N . ILE A 1 102 ? -9.493 5.408 2.911 1.00 98.00 102 ILE A N 1
ATOM 773 C CA . ILE A 1 102 ? -8.642 6.375 3.62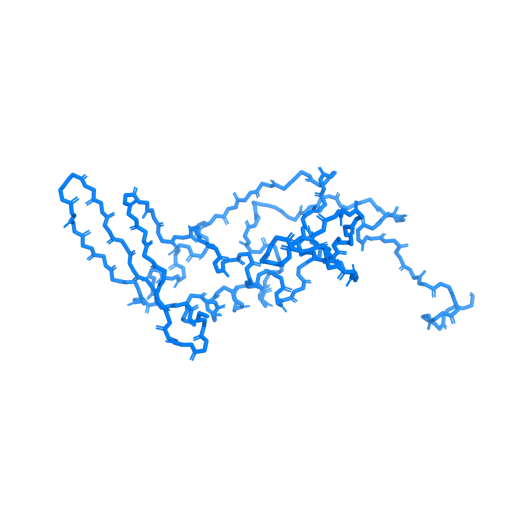0 1.00 98.00 102 ILE A CA 1
ATOM 774 C C . ILE A 1 102 ? -7.202 6.327 3.091 1.00 98.00 102 ILE A C 1
ATOM 776 O O . ILE A 1 102 ? -6.612 7.374 2.815 1.00 98.00 102 ILE A O 1
ATOM 780 N N . ALA A 1 103 ? -6.645 5.130 2.892 1.00 98.06 103 ALA A N 1
ATOM 781 C CA . ALA A 1 103 ? -5.302 4.971 2.343 1.00 98.06 103 ALA A CA 1
ATOM 782 C C . ALA A 1 103 ? -5.175 5.577 0.934 1.00 98.06 103 ALA A C 1
ATOM 784 O O . ALA A 1 103 ? -4.233 6.322 0.667 1.00 98.06 103 ALA A O 1
ATOM 785 N N . ILE A 1 104 ? -6.146 5.339 0.048 1.00 98.31 104 ILE A N 1
ATOM 786 C CA . ILE A 1 104 ? -6.170 5.940 -1.292 1.00 98.31 104 ILE A CA 1
ATOM 787 C C . ILE A 1 104 ? -6.286 7.467 -1.212 1.00 98.31 104 ILE A C 1
ATOM 789 O O . ILE A 1 104 ? -5.631 8.161 -1.987 1.00 98.31 104 ILE A O 1
ATOM 793 N N . GLN A 1 105 ? -7.076 8.020 -0.285 1.00 98.38 105 GLN A N 1
ATOM 794 C CA . GLN A 1 105 ? -7.161 9.477 -0.117 1.00 98.38 105 GLN A CA 1
ATOM 795 C C . GLN A 1 105 ? -5.834 10.092 0.340 1.00 98.38 105 GLN A C 1
ATOM 797 O O . GLN A 1 105 ? -5.513 11.209 -0.065 1.00 98.38 105 GLN A O 1
ATOM 802 N N . LEU A 1 106 ? -5.044 9.378 1.145 1.00 98.25 106 LEU A N 1
ATOM 803 C CA . LEU A 1 106 ? -3.688 9.805 1.491 1.00 98.25 106 LEU A CA 1
ATOM 804 C C . LEU A 1 106 ? -2.760 9.759 0.273 1.00 98.25 106 LEU A C 1
ATOM 806 O O . LEU A 1 106 ? -2.085 10.749 -0.002 1.00 98.25 106 LEU A O 1
ATOM 810 N N . LEU A 1 107 ? -2.794 8.671 -0.501 1.00 98.38 107 LEU A N 1
ATOM 811 C CA . LEU A 1 107 ? -1.971 8.518 -1.706 1.00 98.38 107 LEU A CA 1
ATOM 812 C C . LEU A 1 107 ? -2.283 9.559 -2.791 1.00 98.38 107 LEU A C 1
ATOM 814 O O . LEU A 1 107 ? -1.370 10.044 -3.454 1.00 98.38 107 LEU A O 1
ATOM 818 N N . LYS A 1 108 ? -3.554 9.958 -2.933 1.00 98.12 108 LYS A N 1
ATOM 819 C CA . LYS A 1 108 ? -3.975 11.045 -3.836 1.00 98.12 108 LYS A CA 1
ATOM 820 C C . LYS A 1 108 ? -3.343 12.392 -3.489 1.00 98.12 108 LYS A C 1
ATOM 822 O O . LYS A 1 108 ? -3.122 13.201 -4.383 1.00 98.12 108 LYS A O 1
ATOM 827 N N . LYS A 1 109 ? -3.101 12.651 -2.201 1.00 97.81 109 LYS A N 1
ATOM 828 C CA . LYS A 1 109 ? -2.454 13.886 -1.730 1.00 97.81 109 LYS A CA 1
ATOM 829 C C . LYS A 1 109 ? -0.937 13.802 -1.868 1.00 97.81 109 LYS A C 1
ATOM 831 O O . LYS A 1 109 ? -0.302 14.787 -2.223 1.00 97.81 109 LYS A O 1
ATOM 836 N N . ASP A 1 110 ? -0.378 12.636 -1.568 1.00 97.81 110 ASP A N 1
ATOM 837 C CA . ASP A 1 110 ? 1.053 12.365 -1.589 1.00 97.81 110 ASP A CA 1
ATOM 838 C C . ASP A 1 110 ? 1.283 10.888 -1.962 1.00 97.81 110 ASP A C 1
ATOM 840 O O . ASP A 1 110 ? 1.035 10.007 -1.134 1.00 97.81 110 ASP A O 1
ATOM 844 N N . PRO A 1 111 ? 1.790 10.578 -3.173 1.00 96.94 111 PRO A N 1
ATOM 845 C CA . PRO A 1 111 ? 2.094 9.203 -3.583 1.00 96.94 111 PRO A CA 1
ATOM 846 C C . PRO A 1 111 ? 3.084 8.478 -2.655 1.00 96.94 111 PRO A C 1
ATOM 848 O O . PRO A 1 111 ? 3.188 7.252 -2.699 1.00 96.94 111 PRO A O 1
ATOM 851 N N . TYR A 1 112 ? 3.805 9.223 -1.813 1.00 97.38 112 TYR A N 1
ATOM 852 C CA . TYR A 1 112 ? 4.773 8.732 -0.836 1.00 97.38 112 TYR A CA 1
ATOM 853 C C . TYR A 1 112 ? 4.253 8.802 0.601 1.00 97.38 112 TYR A C 1
ATOM 855 O O . TYR A 1 112 ? 5.046 8.711 1.535 1.00 97.38 112 TYR A O 1
ATOM 863 N N . ALA A 1 113 ? 2.936 8.925 0.802 1.00 97.56 113 ALA A N 1
ATOM 864 C CA . ALA A 1 113 ? 2.331 9.131 2.117 1.00 97.56 113 ALA A CA 1
ATOM 865 C C . ALA A 1 113 ? 2.742 8.096 3.180 1.00 97.56 113 ALA A C 1
ATOM 867 O O . ALA A 1 113 ? 2.717 8.419 4.364 1.00 97.56 113 ALA A O 1
ATOM 868 N N . PHE A 1 114 ? 3.119 6.880 2.777 1.00 97.19 114 PHE A N 1
ATOM 869 C CA . PHE A 1 114 ? 3.501 5.790 3.685 1.00 97.19 114 PHE A CA 1
ATOM 870 C C . PHE A 1 114 ? 5.012 5.573 3.798 1.00 97.19 114 PHE A C 1
ATOM 872 O O . PHE A 1 114 ? 5.458 4.590 4.389 1.00 97.19 114 PHE A O 1
ATOM 879 N N . LEU A 1 115 ? 5.811 6.476 3.231 1.00 97.06 115 LEU A N 1
ATOM 880 C CA . LEU A 1 115 ? 7.261 6.476 3.343 1.00 97.06 115 LEU A CA 1
ATOM 881 C C . LEU A 1 115 ? 7.711 7.667 4.191 1.00 97.06 115 LEU A C 1
ATOM 883 O O . LEU A 1 115 ? 7.136 8.750 4.120 1.00 97.06 115 LEU A O 1
ATOM 887 N N . MET A 1 116 ? 8.798 7.492 4.945 1.00 97.31 116 MET A N 1
ATOM 888 C CA . MET A 1 116 ? 9.431 8.586 5.690 1.00 97.31 116 MET A CA 1
ATOM 889 C C . MET A 1 116 ? 9.903 9.713 4.760 1.00 97.31 116 MET A C 1
ATOM 891 O O . MET A 1 116 ? 9.986 10.868 5.168 1.00 97.31 116 MET A O 1
ATOM 895 N N . ARG A 1 117 ? 10.269 9.370 3.520 1.00 96.31 117 ARG A N 1
ATOM 896 C CA . ARG A 1 117 ? 10.705 10.298 2.472 1.00 96.31 117 ARG A CA 1
ATOM 897 C C . ARG A 1 117 ? 10.471 9.686 1.087 1.00 96.31 117 ARG A C 1
ATOM 899 O O . ARG A 1 117 ? 10.483 8.457 0.980 1.00 96.31 117 ARG A O 1
ATOM 906 N N . PRO A 1 118 ? 10.329 10.504 0.029 1.00 95.69 118 PRO A N 1
ATOM 907 C CA . PRO A 1 118 ? 10.362 10.011 -1.343 1.00 95.69 118 PRO A CA 1
ATOM 908 C C . PRO A 1 118 ? 11.649 9.208 -1.623 1.00 95.69 118 PRO A C 1
ATOM 910 O O . PRO A 1 118 ? 12.716 9.593 -1.129 1.00 95.69 118 PRO A O 1
ATOM 913 N N . PRO A 1 119 ? 11.584 8.114 -2.403 1.00 94.81 119 PRO A N 1
ATOM 914 C CA . PRO A 1 119 ? 12.770 7.359 -2.792 1.00 94.81 119 PRO A CA 1
ATOM 915 C C . PRO A 1 119 ? 13.712 8.192 -3.669 1.00 94.81 119 PRO A C 1
ATOM 917 O O . PRO A 1 119 ? 13.272 8.988 -4.499 1.00 94.81 119 PRO A O 1
ATOM 920 N N . SER A 1 120 ? 15.017 7.959 -3.536 1.00 93.88 120 SER A N 1
ATOM 921 C CA . SER A 1 120 ? 16.019 8.538 -4.435 1.00 93.88 120 SER A CA 1
ATOM 922 C C . SER A 1 120 ? 16.072 7.751 -5.743 1.00 93.88 120 SER A C 1
ATOM 924 O O . SER A 1 120 ? 16.704 6.699 -5.814 1.00 93.88 120 SER A O 1
ATOM 926 N N . TYR A 1 121 ? 15.420 8.258 -6.786 1.00 94.44 121 TYR A N 1
ATOM 927 C CA . TYR A 1 121 ? 15.457 7.625 -8.103 1.00 94.44 121 TYR A CA 1
ATOM 928 C C . TYR A 1 121 ? 16.745 7.929 -8.863 1.00 94.44 121 TYR A C 1
ATOM 930 O O . TYR A 1 121 ? 17.280 9.037 -8.805 1.00 94.44 121 TYR A O 1
ATOM 938 N N . THR A 1 122 ? 17.197 6.957 -9.656 1.00 93.06 122 THR A N 1
ATOM 939 C CA . THR A 1 122 ? 18.295 7.151 -10.606 1.00 93.06 122 THR A CA 1
ATOM 940 C C . THR A 1 122 ? 17.724 7.418 -11.992 1.00 93.06 122 THR A C 1
ATOM 942 O O . THR A 1 122 ? 17.051 6.560 -12.557 1.00 93.06 122 THR A O 1
ATOM 945 N N . LYS A 1 123 ? 18.000 8.600 -12.554 1.00 92.44 123 LYS A N 1
ATOM 946 C CA . LYS A 1 123 ? 17.569 8.947 -13.915 1.00 92.44 123 LYS A CA 1
ATOM 947 C C . LYS A 1 123 ? 18.134 7.939 -14.923 1.00 92.44 123 LYS A C 1
ATOM 949 O O . LYS A 1 123 ? 19.319 7.619 -14.873 1.00 92.44 123 LYS A O 1
ATOM 954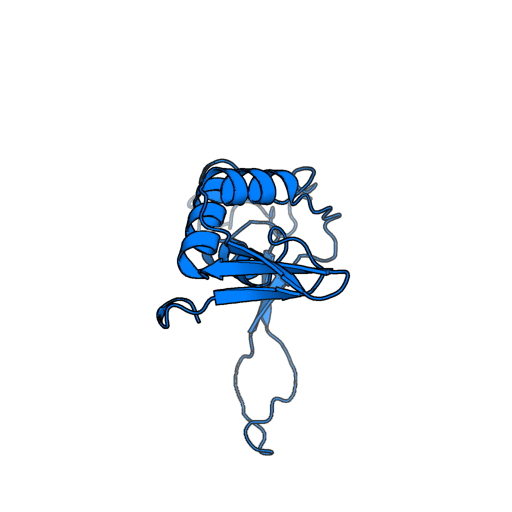 N N . GLY A 1 124 ? 17.294 7.464 -15.838 1.00 91.25 124 GLY A N 1
ATOM 955 C CA . GLY A 1 124 ? 17.662 6.437 -16.818 1.00 91.25 124 GLY A CA 1
ATOM 956 C C . GLY A 1 124 ? 17.551 5.001 -16.292 1.00 91.25 124 GLY A C 1
ATOM 957 O O . GLY A 1 124 ? 17.926 4.071 -16.999 1.00 91.25 124 GLY A O 1
ATOM 958 N N . ARG A 1 125 ? 17.044 4.799 -15.069 1.00 92.44 125 ARG A N 1
ATOM 959 C CA . ARG A 1 125 ? 16.696 3.480 -14.525 1.00 92.44 125 ARG A CA 1
ATOM 960 C C . ARG A 1 125 ? 15.244 3.475 -14.097 1.00 92.44 125 ARG A C 1
ATOM 962 O O . ARG A 1 125 ? 14.769 4.488 -13.595 1.00 92.44 125 ARG A O 1
ATOM 969 N N . HIS A 1 126 ? 14.566 2.339 -14.229 1.00 91.31 126 HIS A N 1
ATOM 970 C CA . HIS A 1 126 ? 13.216 2.193 -13.696 1.00 91.31 126 HIS A CA 1
ATOM 971 C C . HIS A 1 126 ? 13.177 2.534 -12.196 1.00 91.31 126 HIS A C 1
ATOM 973 O O . HIS A 1 126 ? 14.103 2.170 -11.468 1.00 91.31 126 HIS A O 1
ATOM 979 N N . PRO A 1 127 ? 12.135 3.238 -11.725 1.00 93.06 127 PRO A N 1
ATOM 980 C CA . PRO A 1 127 ? 10.962 3.734 -12.464 1.00 93.06 127 PRO A CA 1
ATOM 981 C C . PRO A 1 127 ? 11.152 5.118 -13.139 1.00 93.06 127 PRO A C 1
ATOM 983 O O . PRO A 1 127 ? 10.177 5.711 -13.590 1.00 93.06 127 PRO A O 1
ATOM 986 N N . PHE A 1 128 ? 12.367 5.679 -13.163 1.00 93.69 128 PHE A N 1
ATOM 987 C CA . PHE A 1 128 ? 12.686 7.015 -13.689 1.00 93.69 128 PHE A CA 1
ATOM 988 C C . PHE A 1 128 ? 13.554 6.973 -14.966 1.00 93.69 128 PHE A C 1
ATOM 990 O O . PHE A 1 128 ? 14.548 7.693 -15.104 1.00 93.69 128 PHE A O 1
ATOM 997 N N . ASP A 1 129 ? 13.192 6.115 -15.917 1.00 91.50 129 ASP A N 1
ATOM 998 C CA . ASP A 1 129 ? 13.934 5.843 -17.156 1.00 91.50 129 ASP A CA 1
ATOM 999 C C . ASP A 1 129 ? 13.733 6.880 -18.276 1.00 91.50 129 ASP A C 1
ATOM 1001 O O . ASP A 1 129 ? 14.502 6.912 -19.235 1.00 91.50 129 ASP A O 1
ATOM 1005 N N . GLY A 1 130 ? 12.809 7.826 -18.095 1.00 88.25 130 GLY A N 1
ATOM 1006 C CA . GLY A 1 130 ? 12.615 8.959 -19.000 1.00 88.25 130 GLY A CA 1
ATOM 1007 C C . GLY A 1 130 ? 11.635 8.665 -20.135 1.00 88.25 130 GLY A C 1
ATOM 1008 O O . GLY A 1 130 ? 10.744 7.835 -19.999 1.00 88.25 130 GLY A O 1
ATOM 1009 N N . ILE A 1 131 ? 11.759 9.417 -21.231 1.00 87.31 131 ILE A N 1
ATOM 1010 C CA . ILE A 1 131 ? 10.849 9.312 -22.377 1.00 87.31 131 ILE A CA 1
ATOM 1011 C C . ILE A 1 131 ? 11.129 8.048 -23.197 1.00 87.31 131 ILE A C 1
ATOM 1013 O O . ILE A 1 131 ? 12.279 7.715 -23.488 1.00 87.31 131 ILE A O 1
ATOM 1017 N N . THR A 1 132 ? 10.070 7.378 -23.640 1.00 82.75 132 THR A N 1
ATOM 1018 C CA . THR A 1 132 ? 10.154 6.264 -24.584 1.00 82.75 132 THR A CA 1
ATOM 1019 C C . THR A 1 132 ? 10.261 6.8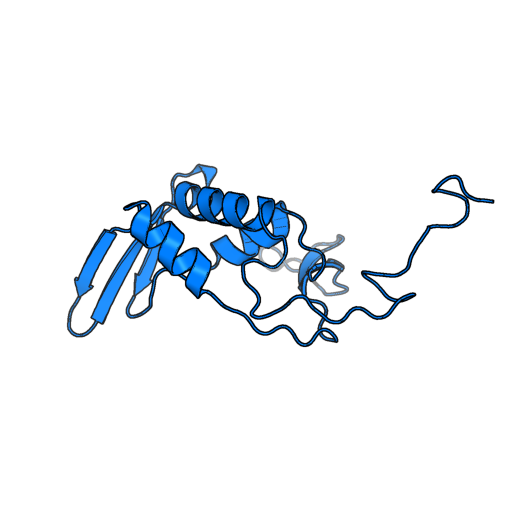22 -26.003 1.00 82.75 132 THR A C 1
ATOM 1021 O O . THR A 1 132 ? 9.271 7.270 -26.595 1.00 82.75 132 THR A O 1
ATOM 1024 N N . LYS A 1 133 ? 11.475 6.799 -26.570 1.00 79.06 133 LYS A N 1
ATOM 1025 C CA . LYS A 1 133 ? 11.738 7.289 -27.934 1.00 79.06 133 LYS A CA 1
ATOM 1026 C C . LYS A 1 133 ? 10.812 6.602 -28.948 1.00 79.06 133 LYS A C 1
ATOM 1028 O O . LYS A 1 133 ? 10.695 5.381 -28.957 1.00 79.06 133 LYS A O 1
ATOM 1033 N N . GLY A 1 134 ? 10.152 7.392 -29.798 1.00 79.94 134 GLY A N 1
ATOM 1034 C CA . GLY A 1 134 ? 9.215 6.905 -30.822 1.00 79.94 134 GLY A CA 1
ATOM 1035 C C . GLY A 1 134 ? 7.786 6.611 -30.340 1.00 79.94 134 GLY A C 1
ATOM 1036 O O . GLY A 1 134 ? 6.899 6.483 -31.178 1.00 79.94 134 GLY A O 1
ATOM 1037 N N . ARG A 1 135 ? 7.530 6.559 -29.025 1.00 78.00 135 ARG A N 1
ATOM 1038 C CA . ARG A 1 135 ? 6.175 6.438 -28.452 1.00 78.00 135 ARG A CA 1
ATOM 1039 C C . ARG A 1 135 ? 5.665 7.770 -27.911 1.00 78.00 135 ARG A C 1
ATOM 1041 O O . ARG A 1 135 ? 4.528 8.139 -28.180 1.00 78.00 135 ARG A O 1
ATOM 1048 N N . ASP A 1 136 ? 6.522 8.506 -27.206 1.00 82.12 136 ASP A N 1
ATOM 1049 C CA . ASP A 1 136 ? 6.126 9.713 -26.465 1.00 82.12 136 ASP A CA 1
ATOM 1050 C C . ASP A 1 136 ? 6.246 11.004 -27.301 1.00 82.12 136 ASP A C 1
ATOM 1052 O O . ASP A 1 136 ? 6.334 12.104 -26.764 1.00 82.12 136 ASP A O 1
ATOM 1056 N N . GLY A 1 137 ? 6.245 10.876 -28.634 1.00 63.88 137 GLY A N 1
ATOM 1057 C CA . GLY A 1 137 ? 6.075 12.000 -29.565 1.00 63.88 137 GLY A CA 1
ATOM 1058 C C . GLY A 1 137 ? 7.238 12.992 -29.663 1.00 63.88 137 GLY A C 1
ATOM 1059 O O . GLY A 1 137 ? 7.077 14.040 -30.281 1.00 63.88 137 GLY A O 1
ATOM 1060 N N . ILE A 1 138 ? 8.402 12.679 -29.093 1.00 61.75 138 ILE A N 1
ATOM 1061 C CA . ILE A 1 138 ? 9.613 13.499 -29.213 1.00 61.75 138 ILE A CA 1
ATOM 1062 C C . ILE A 1 138 ? 10.620 12.735 -30.083 1.00 61.75 138 ILE A C 1
ATOM 1064 O O . ILE A 1 138 ? 10.993 11.602 -29.758 1.00 61.75 138 ILE A O 1
ATOM 1068 N N . SER A 1 139 ? 10.982 13.345 -31.218 1.00 56.94 139 SER A N 1
ATOM 1069 C CA . SER A 1 139 ? 11.966 12.864 -32.202 1.00 56.94 139 SER A CA 1
ATOM 1070 C C . SER A 1 139 ? 13.391 12.887 -31.657 1.00 56.94 139 SER A C 1
ATOM 1072 O O . SER A 1 139 ? 13.770 13.971 -31.159 1.00 56.94 139 SER A O 1
#

Radius of gyration: 18.8 Å; chains: 1; bounding box: 36×45×60 Å

Foldseek 3Di:
DQVVQDKDKDKQDAPLDDPLLVVLLVVLVQQQKDKDWDPDFDDDPRHTDDDTDIDIDGDPPWPFAWDSPQLSVQCVVVVQWDWDDDVPGIMIMGGSNVSSVSSNVQCVVPVCSGTPDDTDDDQCDPPRNDDDPPPNPDD